Protein AF-A0A967M3W3-F1 (afdb_monomer)

Solvent-accessible surface area (backbone atoms only — not comparable to full-atom values): 4622 Å² total; per-residue (Å²): 135,69,79,62,48,76,47,86,45,72,60,53,83,47,87,92,73,57,58,45,50,92,75,44,92,22,59,60,96,86,38,82,38,81,52,56,70,92,72,47,52,49,20,68,48,42,36,29,44,46,73,83,78,90,51,70,44,82,39,25,70,86,68,50,59,58,74,6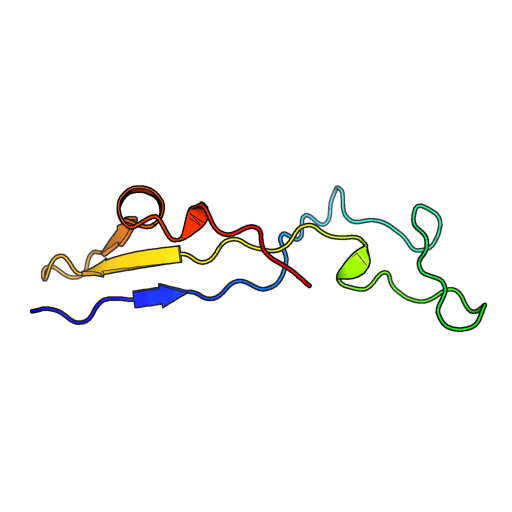2,80,59,81,130

Secondary structure (DSSP, 8-state):
-PPPEEE---EE--TTTPPPTTTS--EETTEE----GGGSEEPPPEEEEE-SSS-EEE-TTTTTGGGS----

Radius of gyration: 17.1 Å; Cα contacts (8 Å, |Δi|>4): 113; chains: 1; bounding box: 41×19×49 Å

Mean predicted aligned error: 6.45 Å

Foldseek 3Di:
DDDKDKAAFAFDDDPVPQDALVRDPCADPNDRDGDDRVRTAGDQIWIWDDPVPPDTDTCCVVVVSRVDRDDD

Sequence (72 aa):
GHLDLFVANYIDLDLATAPLPESGPCLYKGILVACGPPGLLGGKNLLYRNNGDGTFTDVSEAAGITETRGTY

pLDDT: mean 83.79, std 12.39, range [54.06, 98.5]

Structure (mmCIF, N/CA/C/O backbone):
data_AF-A0A967M3W3-F1
#
_entry.id   AF-A0A967M3W3-F1
#
loop_
_atom_site.group_PDB
_atom_site.id
_atom_site.type_symbol
_atom_site.label_atom_id
_atom_site.label_alt_id
_atom_site.label_comp_id
_atom_site.label_asym_id
_atom_site.label_entity_id
_atom_site.label_seq_id
_atom_site.pdbx_PDB_ins_code
_atom_site.Cartn_x
_atom_site.Cartn_y
_atom_site.Cartn_z
_atom_site.occupancy
_atom_site.B_iso_or_equiv
_atom_site.auth_seq_id
_atom_site.auth_comp_id
_atom_site.auth_asym_id
_atom_site.auth_atom_id
_atom_site.pdbx_PDB_model_num
ATOM 1 N N . GLY A 1 1 ? -21.642 4.510 12.243 1.00 81.44 1 GLY A N 1
ATOM 2 C CA . GLY A 1 1 ? -20.297 4.005 11.910 1.00 81.44 1 GLY A CA 1
ATOM 3 C C . GLY A 1 1 ? -19.325 5.162 11.911 1.00 81.44 1 GLY A C 1
ATOM 4 O O . GLY A 1 1 ? -19.776 6.295 11.774 1.00 81.44 1 GLY A O 1
ATOM 5 N N . HIS A 1 2 ? -18.036 4.888 12.099 1.00 93.69 2 HIS A N 1
ATOM 6 C CA . HIS A 1 2 ? -16.970 5.884 11.961 1.00 93.69 2 HIS A CA 1
ATOM 7 C C . HIS A 1 2 ? -16.509 5.969 10.499 1.00 93.69 2 HIS A C 1
ATOM 9 O O . HIS A 1 2 ? -16.788 5.068 9.711 1.00 93.69 2 HIS A O 1
ATOM 15 N N . LEU A 1 3 ? -15.856 7.073 10.131 1.00 95.88 3 LEU A N 1
ATOM 16 C CA . LEU A 1 3 ? -15.260 7.233 8.806 1.00 95.88 3 LEU A CA 1
ATOM 17 C C . LEU A 1 3 ? -13.934 6.468 8.753 1.00 95.88 3 LEU A C 1
ATOM 19 O O . LEU A 1 3 ? -13.015 6.821 9.493 1.00 95.88 3 LEU A O 1
ATOM 23 N N . ASP A 1 4 ? -13.847 5.472 7.877 1.00 97.50 4 ASP A N 1
ATOM 24 C CA . ASP A 1 4 ? -12.632 4.695 7.610 1.00 97.50 4 ASP A CA 1
ATOM 25 C C . ASP A 1 4 ? -11.708 5.408 6.602 1.00 97.50 4 ASP A C 1
ATOM 27 O O . ASP A 1 4 ? -12.132 6.314 5.879 1.00 97.50 4 ASP A O 1
ATOM 31 N N . LEU A 1 5 ? -10.437 4.995 6.546 1.00 97.44 5 LEU A N 1
ATOM 32 C CA . LEU A 1 5 ? -9.419 5.549 5.648 1.00 97.44 5 LEU A CA 1
ATOM 33 C C . LEU A 1 5 ? -8.959 4.489 4.640 1.00 97.44 5 LEU A C 1
ATOM 35 O O . LEU A 1 5 ? -8.491 3.420 5.022 1.00 97.44 5 LEU A O 1
ATOM 39 N N . PHE A 1 6 ? -9.028 4.818 3.352 1.00 96.69 6 PHE A N 1
ATOM 40 C CA . PHE A 1 6 ? -8.468 4.006 2.273 1.00 96.69 6 PHE A CA 1
ATOM 41 C C . PHE A 1 6 ? -7.273 4.725 1.644 1.00 96.69 6 PHE A C 1
ATOM 43 O O . PHE A 1 6 ? -7.388 5.887 1.252 1.00 96.69 6 PHE A O 1
ATOM 50 N N . VAL A 1 7 ? -6.139 4.036 1.533 1.00 95.31 7 VAL A N 1
ATOM 51 C CA . VAL A 1 7 ? -4.913 4.561 0.922 1.00 95.31 7 VAL A CA 1
ATOM 52 C C . VAL A 1 7 ? -4.627 3.779 -0.352 1.00 95.31 7 VAL A C 1
ATOM 54 O O . VAL A 1 7 ? -4.354 2.578 -0.311 1.00 95.31 7 VAL A O 1
ATOM 57 N N . ALA A 1 8 ? -4.698 4.476 -1.485 1.00 92.12 8 ALA A N 1
ATOM 58 C CA . ALA A 1 8 ? -4.387 3.916 -2.790 1.00 92.12 8 ALA A CA 1
ATOM 59 C C . ALA A 1 8 ? -2.897 4.100 -3.094 1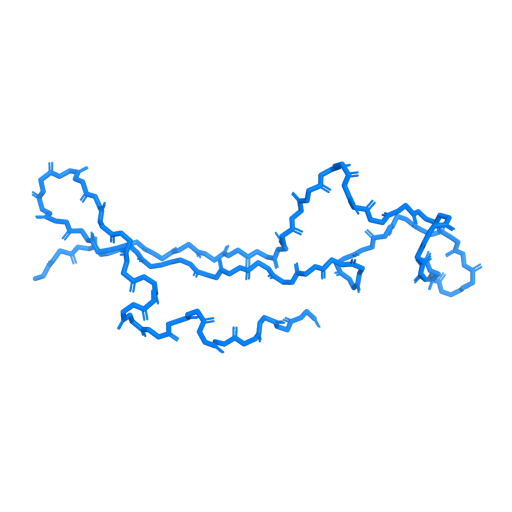.00 92.12 8 ALA A C 1
ATOM 61 O O . ALA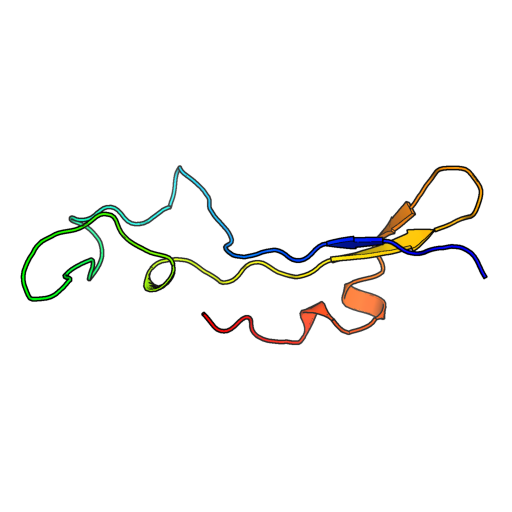 A 1 8 ? -2.433 5.231 -3.246 1.00 92.12 8 ALA A O 1
ATOM 62 N N . ASN A 1 9 ? -2.158 2.997 -3.189 1.00 89.94 9 ASN A N 1
ATOM 63 C CA . ASN A 1 9 ? -0.740 3.027 -3.536 1.00 89.94 9 ASN A CA 1
ATOM 64 C C . ASN A 1 9 ? -0.551 2.685 -5.010 1.00 89.94 9 ASN A C 1
ATOM 66 O O . ASN A 1 9 ? -1.264 1.853 -5.563 1.00 89.94 9 ASN A O 1
ATOM 70 N N . TYR A 1 10 ? 0.427 3.334 -5.639 1.00 85.69 10 TYR A N 1
ATOM 71 C CA . TYR A 1 10 ? 0.686 3.160 -7.064 1.00 85.69 10 TYR A CA 1
ATOM 72 C C . TYR A 1 10 ? 1.746 2.085 -7.334 1.00 85.69 10 TYR A C 1
ATOM 74 O O . TYR A 1 10 ? 1.455 1.049 -7.925 1.00 85.69 10 TYR A O 1
ATOM 82 N N . ILE A 1 11 ? 2.968 2.302 -6.853 1.00 85.94 11 ILE A N 1
ATOM 83 C CA . ILE A 1 11 ? 4.122 1.418 -7.051 1.00 85.94 11 ILE A CA 1
ATOM 84 C C . ILE A 1 11 ? 4.804 1.160 -5.713 1.00 85.94 11 ILE A C 1
ATOM 86 O O . ILE A 1 11 ? 4.824 2.038 -4.850 1.00 85.94 11 ILE A O 1
ATOM 90 N N . ASP A 1 12 ? 5.365 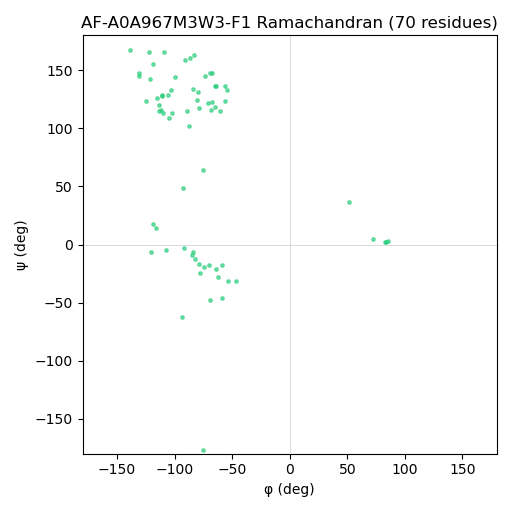-0.033 -5.560 1.00 83.31 12 ASP A N 1
ATOM 91 C CA . ASP A 1 12 ? 6.283 -0.353 -4.474 1.00 83.31 12 ASP A CA 1
ATOM 92 C C . ASP A 1 12 ? 7.703 0.029 -4.916 1.00 83.31 12 ASP A C 1
ATOM 94 O O . ASP A 1 12 ? 8.302 -0.626 -5.774 1.00 83.31 12 ASP A O 1
ATOM 98 N N . LEU A 1 13 ? 8.187 1.171 -4.418 1.00 84.44 13 LEU A N 1
ATOM 99 C CA . LEU A 1 13 ? 9.465 1.760 -4.809 1.00 84.44 13 LEU A CA 1
ATOM 100 C C . LEU A 1 13 ? 10.466 1.663 -3.659 1.00 84.44 13 LEU A C 1
ATOM 102 O O . LEU A 1 13 ? 10.364 2.390 -2.671 1.00 84.44 13 LEU A O 1
ATOM 106 N N . ASP A 1 14 ? 11.500 0.858 -3.866 1.00 85.19 14 ASP A N 1
ATOM 107 C CA . ASP A 1 14 ? 12.711 0.858 -3.055 1.00 85.19 14 ASP A CA 1
ATOM 108 C C . ASP A 1 14 ? 13.884 1.379 -3.893 1.00 85.19 14 ASP A C 1
ATOM 110 O O . ASP A 1 14 ? 14.289 0.769 -4.880 1.00 85.19 14 ASP A O 1
ATOM 114 N N . LEU A 1 15 ? 14.446 2.521 -3.495 1.00 83.25 15 LEU A N 1
ATOM 115 C CA . LEU A 1 15 ? 15.541 3.172 -4.218 1.00 83.25 15 LEU A CA 1
ATOM 116 C C . LEU A 1 15 ? 16.831 2.341 -4.242 1.00 83.25 15 LEU A C 1
ATOM 118 O O . LEU A 1 15 ? 17.673 2.574 -5.106 1.00 83.25 15 LEU A O 1
ATOM 122 N N . ALA A 1 16 ? 17.002 1.394 -3.315 1.00 84.88 16 ALA A N 1
ATOM 123 C CA . ALA A 1 16 ? 18.168 0.516 -3.291 1.00 84.88 16 ALA A CA 1
ATOM 124 C C . ALA A 1 16 ? 18.079 -0.620 -4.323 1.00 84.88 16 ALA A C 1
ATOM 126 O O . ALA A 1 16 ? 19.112 -1.145 -4.740 1.00 84.88 16 ALA A O 1
ATOM 127 N N . THR A 1 17 ? 16.866 -1.005 -4.730 1.00 80.25 17 THR A N 1
ATOM 128 C CA . THR A 1 17 ? 16.614 -2.152 -5.622 1.00 80.25 17 THR A CA 1
ATOM 129 C C . THR A 1 17 ? 15.902 -1.781 -6.922 1.00 80.25 17 THR A C 1
ATOM 131 O O . THR A 1 17 ? 15.782 -2.623 -7.813 1.00 80.25 17 THR A O 1
ATOM 134 N N . ALA A 1 18 ? 15.463 -0.528 -7.064 1.00 79.31 18 ALA A N 1
ATOM 135 C CA . ALA A 1 18 ? 14.799 -0.037 -8.261 1.00 79.31 18 ALA A CA 1
ATOM 136 C C . ALA A 1 18 ? 15.669 -0.259 -9.516 1.00 79.31 18 ALA A C 1
ATOM 138 O O . ALA A 1 18 ? 16.876 0.004 -9.492 1.00 79.31 18 ALA A O 1
ATOM 139 N N . PRO A 1 19 ? 15.075 -0.720 -10.632 1.00 73.81 19 PRO A N 1
ATOM 140 C CA . PRO A 1 19 ? 15.812 -0.938 -11.864 1.00 73.81 19 PRO A CA 1
ATOM 141 C C . PRO A 1 19 ? 16.358 0.384 -12.404 1.00 73.81 19 PRO A C 1
ATOM 143 O O . PRO A 1 19 ? 15.667 1.405 -12.457 1.00 73.81 19 PRO A O 1
ATOM 146 N N . LEU A 1 20 ? 17.609 0.332 -12.847 1.00 73.94 20 LEU A N 1
ATOM 147 C CA . LEU A 1 20 ? 18.270 1.409 -13.564 1.00 73.94 20 LEU A CA 1
ATOM 148 C C . LEU A 1 20 ? 18.047 1.222 -15.070 1.00 73.94 20 LEU A C 1
ATOM 150 O O . LEU A 1 20 ? 17.801 0.099 -15.521 1.00 73.94 20 LEU A O 1
ATOM 154 N N . PRO A 1 21 ? 18.181 2.288 -15.879 1.00 69.00 21 PRO A N 1
ATOM 155 C CA . PRO A 1 21 ? 18.044 2.192 -17.332 1.00 69.00 21 PRO A CA 1
ATOM 156 C C . PRO A 1 21 ? 18.945 1.123 -17.971 1.00 69.00 21 PRO A C 1
ATOM 158 O O . PRO A 1 21 ? 18.555 0.509 -18.959 1.00 69.00 21 PRO A O 1
ATOM 161 N N . GLU A 1 22 ? 20.124 0.872 -17.394 1.00 66.19 22 GLU A N 1
ATOM 162 C CA . GLU A 1 22 ? 21.052 -0.182 -17.822 1.0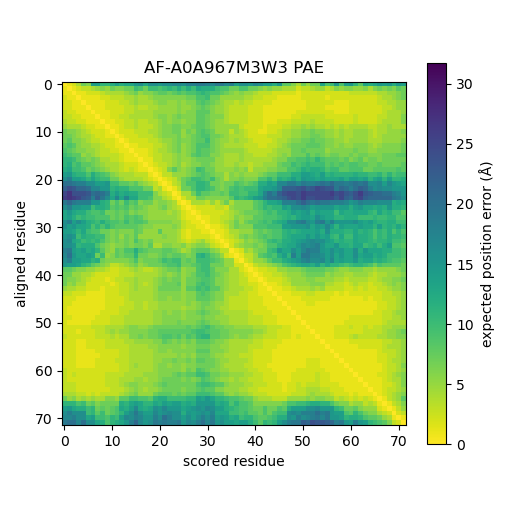0 66.19 22 GLU A CA 1
ATOM 163 C C . GLU A 1 22 ? 20.696 -1.607 -17.353 1.00 66.19 22 GLU A C 1
ATOM 165 O O . GLU A 1 22 ? 21.219 -2.566 -17.919 1.00 66.19 22 GLU A O 1
ATOM 170 N N . SER A 1 23 ? 19.828 -1.777 -16.347 1.00 66.56 23 SER A N 1
ATOM 171 C CA . SER A 1 23 ? 19.493 -3.088 -15.765 1.00 66.56 23 SER A CA 1
ATOM 172 C C . SER A 1 23 ? 18.092 -3.612 -16.110 1.00 66.56 23 SER A C 1
ATOM 174 O O . SER A 1 23 ? 17.783 -4.758 -15.781 1.00 66.56 23 SER A O 1
ATOM 176 N N . GLY A 1 24 ? 17.256 -2.831 -16.808 1.00 62.34 24 GLY A N 1
ATOM 177 C CA . GLY A 1 24 ? 15.898 -3.222 -17.216 1.00 62.34 24 GLY A CA 1
ATOM 178 C C . GLY A 1 24 ? 15.529 -2.800 -18.648 1.00 62.34 24 GLY A C 1
ATOM 179 O O . GLY A 1 24 ? 16.232 -1.996 -19.258 1.00 62.34 24 GLY A O 1
ATOM 180 N N . PRO A 1 25 ? 14.422 -3.313 -19.226 1.00 63.16 25 PRO A N 1
ATOM 181 C CA . PRO A 1 25 ? 13.950 -2.939 -20.562 1.00 63.16 25 PRO A CA 1
ATOM 182 C C . PRO A 1 25 ? 13.300 -1.545 -20.543 1.00 63.16 25 PRO A C 1
ATOM 184 O O . PRO A 1 25 ? 12.110 -1.381 -20.800 1.00 63.16 25 PRO A O 1
ATOM 187 N N . CYS A 1 26 ? 14.080 -0.512 -20.236 1.00 75.56 26 CYS A N 1
ATOM 188 C CA . CYS A 1 26 ? 13.628 0.876 -20.130 1.00 75.56 26 CYS A CA 1
ATOM 189 C C . CYS A 1 26 ? 13.807 1.589 -21.476 1.00 75.56 26 CYS A C 1
ATOM 191 O O . CYS A 1 26 ? 14.387 2.667 -21.583 1.00 75.56 26 CYS A O 1
ATOM 193 N N . LEU A 1 27 ? 13.331 0.920 -22.531 1.00 76.31 27 LEU A N 1
ATOM 194 C CA . LEU A 1 27 ? 13.417 1.346 -23.922 1.00 76.31 27 LEU A CA 1
ATOM 195 C C . LEU A 1 27 ? 12.055 1.850 -24.382 1.0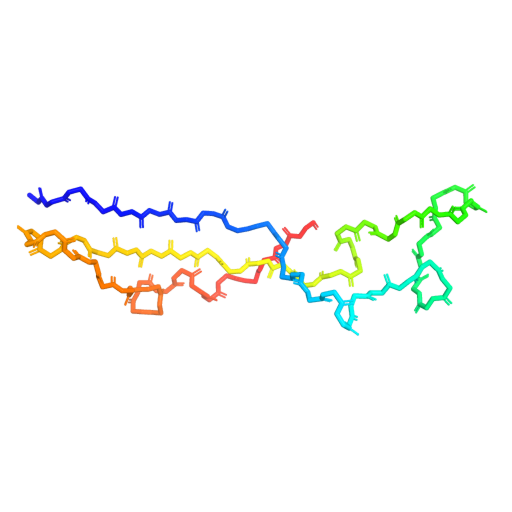0 76.31 27 LEU A C 1
ATOM 197 O O . LEU A 1 27 ? 11.135 1.071 -24.629 1.00 76.31 27 LEU A O 1
ATOM 201 N N . TYR A 1 28 ? 11.941 3.160 -24.574 1.00 74.31 28 TYR A N 1
ATOM 202 C CA . TYR A 1 28 ? 10.792 3.750 -25.246 1.00 74.31 28 TYR A CA 1
ATOM 203 C C . TYR A 1 28 ? 11.188 4.108 -26.675 1.00 74.31 28 TYR A C 1
ATOM 205 O O . TYR A 1 28 ? 12.036 4.969 -26.898 1.00 74.31 28 TYR A O 1
ATOM 213 N N . LYS A 1 29 ? 10.599 3.419 -27.662 1.00 82.50 29 LYS A N 1
ATOM 214 C CA . LYS A 1 29 ? 10.901 3.616 -29.095 1.00 82.50 29 LYS A CA 1
ATOM 215 C C . LYS A 1 29 ? 12.406 3.548 -29.431 1.00 82.50 29 LYS A C 1
ATOM 217 O O . LYS A 1 29 ? 12.881 4.285 -30.288 1.00 82.50 29 LYS A O 1
ATOM 222 N N . GLY A 1 30 ? 13.156 2.673 -28.758 1.00 78.06 30 GLY A N 1
ATOM 223 C CA . GLY A 1 30 ? 14.597 2.500 -28.991 1.00 78.06 30 GLY A CA 1
ATOM 224 C C . GLY A 1 30 ? 15.503 3.498 -28.258 1.00 78.06 30 GLY A C 1
ATOM 225 O O . GLY A 1 30 ? 16.717 3.422 -28.414 1.00 78.06 30 GLY A O 1
ATOM 226 N N . ILE A 1 31 ? 14.941 4.405 -27.453 1.00 79.69 31 ILE A N 1
ATOM 227 C CA . ILE A 1 31 ? 15.688 5.356 -26.620 1.00 79.69 31 ILE A CA 1
ATOM 228 C C . ILE A 1 31 ? 15.657 4.868 -25.170 1.00 79.69 31 ILE A C 1
ATOM 230 O O . ILE A 1 31 ? 14.589 4.507 -24.667 1.00 79.69 31 ILE A O 1
ATOM 234 N N . LEU A 1 32 ? 16.816 4.869 -24.504 1.00 77.50 32 LEU A N 1
ATOM 235 C CA . LEU A 1 32 ? 16.890 4.622 -23.064 1.00 77.50 32 LEU A CA 1
ATOM 236 C C . LEU A 1 32 ? 16.224 5.780 -22.318 1.00 77.50 32 LEU A C 1
ATOM 238 O O . LEU A 1 32 ? 16.606 6.939 -22.478 1.00 77.50 32 LEU A O 1
ATOM 242 N N . VAL A 1 33 ? 15.222 5.456 -21.512 1.00 76.12 33 VAL A N 1
ATOM 243 C CA . VAL A 1 33 ? 14.499 6.400 -20.657 1.00 76.12 33 VAL A CA 1
ATOM 244 C C . VAL A 1 33 ? 14.592 5.955 -19.201 1.00 76.12 33 VAL A C 1
ATOM 246 O O . VAL A 1 33 ? 14.968 4.818 -18.913 1.00 76.12 33 VAL A O 1
ATOM 249 N N . ALA A 1 34 ? 14.239 6.846 -18.271 1.00 73.44 34 ALA A N 1
ATOM 250 C CA . ALA A 1 34 ? 14.045 6.447 -16.882 1.00 73.44 34 ALA A CA 1
ATOM 251 C C . ALA A 1 34 ? 13.038 5.290 -16.824 1.00 73.44 34 ALA A C 1
ATOM 253 O O . ALA A 1 34 ? 11.992 5.337 -17.480 1.00 73.4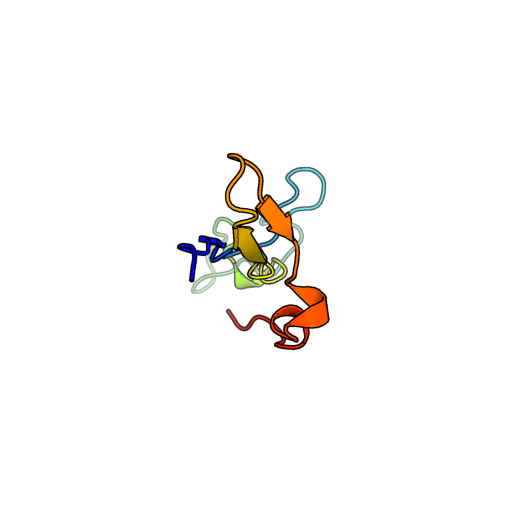4 34 ALA A O 1
ATOM 254 N N . CYS A 1 35 ? 13.368 4.249 -16.063 1.00 71.81 35 CYS A N 1
ATOM 255 C CA . CYS A 1 35 ? 12.492 3.103 -15.895 1.00 71.81 35 CYS A CA 1
ATOM 256 C C . CYS A 1 35 ? 11.171 3.562 -15.275 1.00 71.81 35 CYS A C 1
ATOM 258 O O . CYS A 1 35 ? 11.134 4.072 -14.157 1.00 71.81 35 CYS A O 1
ATOM 260 N N . GLY A 1 36 ? 10.093 3.432 -16.046 1.00 68.00 36 GLY A N 1
ATOM 261 C CA . GLY A 1 36 ? 8.748 3.689 -15.560 1.00 68.00 36 GLY A CA 1
ATOM 262 C C . GLY A 1 36 ? 8.234 2.556 -14.656 1.00 68.00 36 GLY A C 1
ATOM 263 O O . GLY A 1 36 ? 8.922 1.553 -14.452 1.00 68.00 36 GLY A O 1
ATOM 264 N N . PRO A 1 37 ? 6.972 2.659 -14.208 1.00 66.38 37 PRO A N 1
ATOM 265 C CA . PRO A 1 37 ? 6.271 1.631 -13.433 1.00 66.38 37 PRO A CA 1
ATOM 266 C C . PRO A 1 37 ? 6.378 0.188 -13.959 1.00 66.38 37 PRO A C 1
ATOM 268 O O . PRO A 1 37 ? 6.399 -0.708 -13.125 1.00 66.38 37 PRO A O 1
ATOM 271 N N . PRO A 1 38 ? 6.499 -0.085 -15.282 1.00 68.06 38 PRO A N 1
ATOM 272 C CA . PRO A 1 38 ? 6.615 -1.456 -15.785 1.00 68.06 38 PRO A CA 1
ATOM 273 C C . PRO A 1 38 ? 7.805 -2.265 -15.244 1.00 68.06 38 PRO A C 1
ATOM 275 O O . PRO A 1 38 ? 7.811 -3.485 -15.371 1.00 68.06 38 PRO A O 1
ATOM 278 N N . GLY A 1 39 ? 8.819 -1.606 -14.669 1.00 65.94 39 GLY A N 1
ATOM 279 C CA . GLY A 1 39 ? 9.948 -2.266 -14.003 1.00 65.94 39 GLY A CA 1
ATOM 280 C C . GLY A 1 39 ? 9.764 -2.492 -12.497 1.00 65.94 39 GLY A C 1
ATOM 281 O O . GLY A 1 39 ? 10.652 -3.054 -11.863 1.00 65.94 39 GLY A O 1
ATOM 282 N N . LEU A 1 40 ? 8.654 -2.040 -11.914 1.00 76.00 40 LEU A N 1
ATOM 283 C CA . LEU A 1 40 ? 8.404 -2.042 -10.474 1.00 76.00 40 LEU A CA 1
ATOM 284 C C . LEU A 1 40 ? 7.178 -2.891 -10.136 1.00 76.00 40 LEU A C 1
ATOM 286 O O . LEU A 1 40 ? 6.292 -3.111 -10.963 1.00 76.00 40 LEU A O 1
ATOM 290 N N . LEU A 1 41 ? 7.123 -3.387 -8.902 1.00 79.06 41 LEU A N 1
ATOM 291 C CA . LEU A 1 41 ? 5.930 -4.065 -8.410 1.00 79.06 41 LEU A CA 1
ATOM 292 C C . LEU A 1 41 ? 4.825 -3.034 -8.139 1.00 79.06 41 LEU A C 1
ATOM 294 O O . LEU A 1 41 ? 5.090 -1.911 -7.708 1.00 79.06 41 LEU A O 1
ATOM 298 N N . GLY A 1 42 ? 3.573 -3.419 -8.389 1.00 82.38 42 GLY A N 1
ATOM 299 C CA . GLY A 1 42 ? 2.421 -2.600 -8.014 1.00 82.38 42 GLY A CA 1
ATOM 300 C C . GLY A 1 42 ? 2.312 -2.474 -6.494 1.00 82.38 42 GLY A C 1
ATOM 301 O O . GLY A 1 42 ? 2.466 -3.464 -5.775 1.00 82.38 42 GLY A O 1
ATOM 302 N N . GLY A 1 43 ? 2.029 -1.265 -6.010 1.00 86.12 43 GLY A N 1
ATOM 303 C CA . GLY A 1 43 ? 1.799 -1.024 -4.587 1.00 86.12 43 GLY A CA 1
ATOM 304 C C . GLY A 1 43 ? 0.503 -1.686 -4.106 1.00 86.12 43 GLY A C 1
ATOM 305 O O . GLY A 1 43 ? -0.471 -1.794 -4.852 1.00 86.12 43 GLY A O 1
ATOM 306 N N . LYS A 1 44 ? 0.466 -2.127 -2.843 1.00 88.38 44 LYS A N 1
ATOM 307 C CA . LYS A 1 44 ? -0.762 -2.653 -2.226 1.00 88.38 44 LYS A CA 1
ATOM 308 C C . LYS A 1 44 ? -1.618 -1.514 -1.688 1.00 88.38 44 LYS A C 1
ATOM 310 O O . LYS A 1 44 ? -1.116 -0.649 -0.973 1.00 88.38 44 LYS A O 1
ATOM 315 N N . ASN A 1 45 ? -2.914 -1.549 -1.972 1.00 91.44 45 ASN A N 1
ATOM 316 C CA . ASN A 1 45 ? -3.867 -0.664 -1.309 1.00 91.44 45 ASN A CA 1
ATOM 317 C C . ASN A 1 45 ? -4.018 -1.051 0.164 1.00 91.44 45 ASN A C 1
ATOM 319 O O . ASN A 1 45 ? -3.935 -2.233 0.505 1.00 91.44 45 ASN A O 1
ATOM 323 N N . LEU A 1 46 ? -4.269 -0.055 1.010 1.00 94.56 46 LEU A N 1
ATOM 324 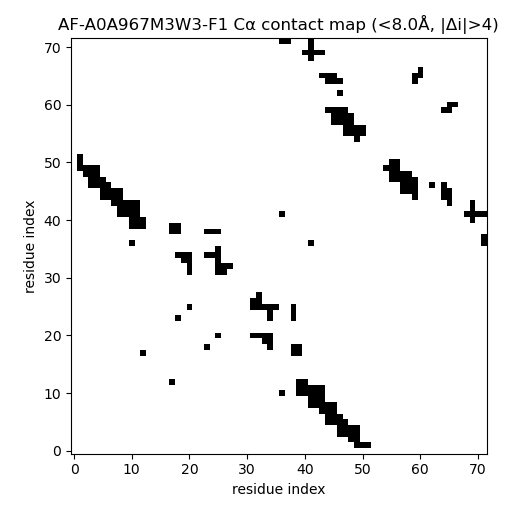C CA . LEU A 1 46 ? -4.449 -0.239 2.447 1.00 94.56 46 LEU A CA 1
ATOM 325 C C .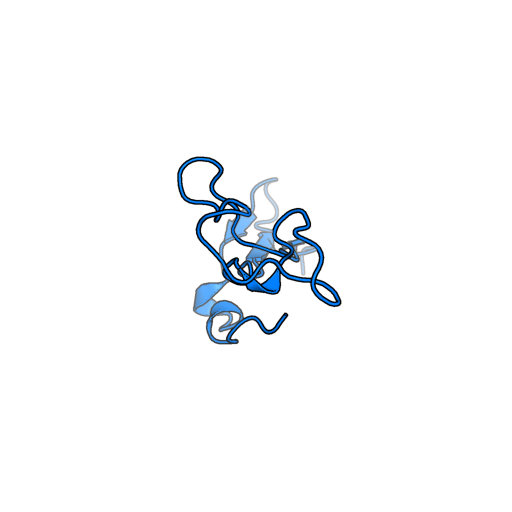 LEU A 1 46 ? -5.817 0.279 2.883 1.00 94.56 46 LEU A C 1
ATOM 327 O O . LEU A 1 46 ? -6.292 1.309 2.398 1.00 94.56 46 LEU A O 1
ATOM 331 N N . LEU A 1 47 ? -6.436 -0.431 3.819 1.00 97.50 47 LEU A N 1
ATOM 332 C CA . LEU A 1 47 ? -7.692 -0.050 4.445 1.00 97.50 47 LEU A CA 1
ATOM 333 C C . LEU A 1 47 ? -7.508 -0.020 5.954 1.00 97.50 47 LEU A C 1
ATOM 335 O O . LEU A 1 47 ? -7.164 -1.019 6.583 1.00 97.50 47 LEU A O 1
ATOM 339 N N . TYR A 1 48 ? -7.810 1.134 6.523 1.00 98.31 48 TYR A N 1
ATOM 340 C CA . TYR A 1 48 ? -7.715 1.409 7.938 1.00 98.31 48 TYR A CA 1
ATOM 341 C C . TYR A 1 48 ? -9.108 1.637 8.517 1.00 98.31 48 TYR A C 1
ATOM 343 O O . TYR A 1 48 ? -9.810 2.574 8.125 1.00 98.31 48 TYR A O 1
ATOM 351 N N . ARG A 1 49 ? -9.494 0.802 9.483 1.00 98.44 49 ARG A N 1
ATOM 352 C CA . ARG A 1 49 ? -10.720 0.987 10.259 1.00 98.44 49 ARG A CA 1
ATOM 353 C C . ARG A 1 49 ? -10.499 2.033 11.339 1.00 98.44 49 ARG A C 1
ATOM 355 O O . ARG A 1 49 ? -9.528 1.950 12.088 1.00 98.44 49 ARG A O 1
ATOM 362 N N . ASN A 1 50 ? -11.416 2.986 11.438 1.00 98.31 50 ASN A N 1
ATOM 363 C CA . ASN A 1 50 ? -11.402 3.992 12.491 1.00 98.31 50 ASN A CA 1
ATOM 364 C C . ASN A 1 50 ? -11.983 3.427 13.794 1.00 98.31 50 ASN A C 1
ATOM 366 O O . ASN A 1 50 ? -13.124 2.957 13.823 1.00 98.31 50 ASN A O 1
ATOM 370 N N . ASN A 1 51 ? -11.202 3.510 14.872 1.00 97.88 51 ASN A N 1
ATOM 371 C CA . ASN A 1 51 ? -11.563 2.973 16.186 1.00 97.88 51 ASN A CA 1
ATOM 372 C C . ASN A 1 51 ? -12.420 3.936 17.028 1.00 97.88 51 ASN A C 1
ATOM 374 O O . ASN A 1 51 ? -12.947 3.543 18.066 1.00 97.88 51 ASN A O 1
ATOM 378 N N . GLY A 1 52 ? -12.585 5.189 16.590 1.00 97.62 52 GLY A N 1
ATOM 379 C CA . GLY A 1 52 ? -13.364 6.215 17.291 1.00 97.62 52 GLY A CA 1
ATOM 380 C C . GLY A 1 52 ? -12.614 6.939 18.416 1.00 97.62 52 GLY A C 1
ATOM 381 O O . GLY A 1 52 ? -13.189 7.817 19.053 1.00 97.62 52 GLY A O 1
ATOM 382 N N . ASP A 1 53 ? -11.338 6.618 18.636 1.00 97.62 53 ASP A N 1
ATOM 383 C CA . ASP A 1 53 ? -10.479 7.163 19.698 1.00 97.62 53 ASP A CA 1
ATOM 384 C C . ASP A 1 53 ? -9.275 7.961 19.158 1.00 97.62 53 ASP A C 1
ATOM 386 O O . ASP A 1 53 ? -8.329 8.262 19.883 1.00 97.62 53 ASP A O 1
ATOM 390 N N . GLY A 1 54 ? -9.313 8.315 17.870 1.00 96.75 54 GLY A N 1
ATOM 391 C CA . GLY A 1 54 ? -8.211 8.984 17.176 1.00 96.75 54 GLY A CA 1
ATOM 392 C C . GLY A 1 54 ? -7.154 8.027 16.620 1.00 96.75 54 GLY A C 1
ATOM 393 O O . GLY A 1 54 ? -6.180 8.494 16.032 1.00 96.75 54 GLY A O 1
ATOM 394 N N . THR A 1 55 ? -7.344 6.712 16.759 1.00 97.81 55 THR A N 1
ATOM 395 C CA . THR A 1 55 ? -6.475 5.689 16.168 1.00 97.81 55 THR A CA 1
ATOM 396 C C . THR A 1 55 ? -7.150 4.937 15.022 1.00 97.81 55 THR A C 1
ATOM 398 O O . THR A 1 55 ? -8.369 4.985 14.824 1.00 97.81 55 THR A O 1
ATOM 401 N N . PHE A 1 56 ? -6.323 4.222 14.260 1.00 98.50 56 PHE A N 1
ATOM 402 C CA . PHE A 1 56 ? -6.741 3.392 13.143 1.00 98.50 56 PHE A CA 1
ATOM 403 C C . PHE A 1 56 ? -6.114 2.003 13.240 1.00 98.50 56 PHE A C 1
ATOM 405 O O . PHE A 1 56 ? -4.957 1.861 13.637 1.00 98.50 56 PHE A O 1
ATOM 412 N N . THR A 1 57 ? -6.862 0.986 12.821 1.00 98.31 57 THR A N 1
ATOM 413 C CA . THR A 1 57 ? -6.379 -0.394 12.702 1.00 98.31 57 THR A CA 1
ATOM 414 C C . THR A 1 57 ? -6.302 -0.785 11.236 1.00 98.31 57 THR A C 1
ATOM 416 O O . THR A 1 57 ? -7.287 -0.649 10.512 1.00 98.31 57 THR A O 1
ATOM 419 N N . ASP A 1 58 ? -5.145 -1.283 10.800 1.00 98.12 58 ASP A N 1
ATOM 420 C CA . ASP A 1 58 ? -5.001 -1.885 9.474 1.00 98.12 58 ASP A CA 1
ATOM 421 C C . ASP A 1 58 ? -5.861 -3.154 9.398 1.00 98.12 58 ASP A C 1
ATOM 423 O O . ASP A 1 58 ? -5.681 -4.094 10.174 1.00 98.12 58 ASP A O 1
ATOM 427 N N . VAL A 1 59 ? -6.831 -3.154 8.488 1.00 98.00 59 VAL A N 1
ATOM 428 C CA . VAL A 1 59 ? -7.733 -4.281 8.230 1.00 98.00 59 VAL A CA 1
ATOM 429 C C . VAL A 1 59 ? -7.594 -4.791 6.796 1.00 98.00 59 VAL A C 1
ATOM 431 O O . VAL A 1 59 ? -8.476 -5.496 6.315 1.00 98.00 59 VAL A O 1
ATOM 434 N N . SER A 1 60 ? -6.505 -4.452 6.101 1.00 96.62 60 SER A N 1
ATOM 435 C CA . SER A 1 60 ? -6.334 -4.709 4.666 1.00 96.62 60 SER A CA 1
ATOM 436 C C . SER A 1 60 ? -6.426 -6.198 4.318 1.00 96.62 60 SER A C 1
ATOM 438 O O . SER A 1 60 ? -7.141 -6.572 3.388 1.00 96.62 60 SER A O 1
ATOM 440 N N . GLU A 1 61 ? -5.754 -7.059 5.089 1.00 96.38 61 GLU A N 1
ATOM 441 C CA . GLU A 1 61 ? -5.815 -8.515 4.900 1.00 96.38 61 GLU A CA 1
ATOM 442 C C . GLU A 1 61 ? -7.188 -9.081 5.267 1.00 96.38 61 GLU A C 1
ATOM 444 O O . GLU A 1 61 ? -7.786 -9.811 4.484 1.00 96.38 61 GLU A O 1
ATOM 449 N N . ALA A 1 62 ? -7.732 -8.693 6.424 1.00 97.06 62 ALA A N 1
ATOM 450 C CA . ALA A 1 62 ? -9.039 -9.162 6.884 1.00 97.06 62 ALA A CA 1
ATOM 451 C C . ALA A 1 62 ? -10.188 -8.743 5.947 1.00 97.06 62 ALA A C 1
ATOM 453 O O . ALA A 1 62 ? -11.206 -9.427 5.868 1.00 97.06 62 ALA A O 1
ATOM 454 N N . ALA A 1 63 ? -10.031 -7.620 5.243 1.00 95.62 63 ALA A N 1
ATOM 455 C CA . ALA A 1 63 ? -10.967 -7.132 4.238 1.00 95.62 63 ALA A CA 1
ATOM 456 C C . ALA A 1 63 ? -10.758 -7.761 2.847 1.00 95.62 63 ALA A C 1
ATOM 458 O O . ALA A 1 63 ? -11.548 -7.488 1.945 1.00 95.62 63 ALA A O 1
ATOM 459 N N . GLY A 1 64 ? -9.702 -8.559 2.648 1.00 94.56 64 GLY A N 1
ATOM 460 C CA . GLY A 1 64 ? -9.380 -9.214 1.376 1.00 94.56 64 GLY A CA 1
ATOM 461 C C . GLY A 1 64 ? -8.859 -8.275 0.282 1.00 94.56 64 GLY A C 1
ATOM 462 O O . GLY A 1 64 ? -8.621 -8.707 -0.845 1.00 94.56 64 GLY A O 1
ATOM 463 N N . ILE A 1 65 ? -8.641 -6.988 0.573 1.00 91.69 65 ILE A N 1
ATOM 464 C CA . ILE A 1 65 ? -8.237 -6.012 -0.455 1.00 91.69 65 ILE A CA 1
ATOM 465 C C . ILE A 1 65 ? -6.803 -6.237 -0.958 1.00 91.69 65 ILE A C 1
ATOM 467 O O . ILE A 1 65 ? -6.439 -5.752 -2.028 1.00 91.69 65 ILE A O 1
ATOM 471 N N . THR A 1 66 ? -5.995 -6.993 -0.208 1.00 90.75 66 THR A N 1
ATOM 472 C CA . THR A 1 66 ? -4.613 -7.344 -0.562 1.00 90.75 66 THR A CA 1
ATOM 473 C C . THR A 1 66 ? -4.513 -8.530 -1.521 1.00 90.75 66 THR A C 1
ATOM 475 O O . THR A 1 66 ? -3.440 -8.759 -2.078 1.00 90.75 66 THR A O 1
ATOM 478 N N . GLU A 1 67 ? -5.602 -9.277 -1.742 1.00 86.06 67 GLU A N 1
ATOM 479 C CA . GLU A 1 67 ? -5.615 -10.443 -2.639 1.00 86.06 67 GLU A CA 1
ATOM 480 C C . GLU A 1 67 ? -5.587 -10.047 -4.120 1.00 86.06 67 GLU A C 1
ATOM 482 O O . GLU A 1 67 ? -5.224 -10.844 -4.990 1.00 86.06 67 GLU A O 1
ATOM 487 N N . THR A 1 68 ? -5.942 -8.797 -4.424 1.00 74.31 68 THR A N 1
ATOM 488 C CA . THR A 1 68 ? -5.878 -8.285 -5.791 1.00 74.31 68 THR A CA 1
ATOM 489 C C . THR A 1 68 ? -4.419 -8.108 -6.197 1.00 74.31 68 THR A C 1
ATOM 491 O O . THR A 1 68 ? -3.668 -7.355 -5.577 1.00 74.31 68 THR A O 1
ATOM 494 N N . ARG A 1 69 ? -4.009 -8.773 -7.281 1.00 68.31 69 ARG A N 1
ATOM 495 C CA . ARG A 1 69 ? -2.719 -8.492 -7.920 1.00 68.31 69 ARG A CA 1
ATOM 496 C C . ARG A 1 69 ? -2.791 -7.109 -8.557 1.00 68.31 69 ARG A C 1
ATOM 498 O O . ARG A 1 69 ? -3.579 -6.909 -9.476 1.00 68.31 69 ARG A O 1
ATOM 505 N N . GLY A 1 70 ? -1.982 -6.173 -8.062 1.00 61.28 70 GLY A N 1
ATOM 506 C CA . GLY A 1 70 ? -1.850 -4.849 -8.662 1.00 61.28 70 GLY A CA 1
ATOM 507 C C . GLY A 1 70 ? -1.435 -4.973 -10.127 1.00 61.28 70 GLY A C 1
ATOM 508 O O . GLY A 1 70 ? -0.436 -5.622 -10.436 1.00 61.28 70 GLY A O 1
ATOM 509 N N . THR A 1 71 ? -2.225 -4.388 -11.020 1.00 54.06 71 THR A N 1
ATOM 510 C CA . THR A 1 71 ? -1.908 -4.271 -12.445 1.00 54.06 71 THR A CA 1
ATOM 511 C C . THR A 1 71 ? -1.516 -2.830 -12.734 1.00 54.06 71 THR A C 1
ATOM 513 O O . THR A 1 71 ? -2.267 -1.921 -12.373 1.00 54.06 71 THR A O 1
ATOM 516 N N . TYR A 1 72 ? -0.365 -2.635 -13.375 1.00 54.44 72 TYR A N 1
ATOM 517 C CA . TYR A 1 72 ? 0.045 -1.369 -13.984 1.00 54.44 72 TYR A CA 1
ATOM 518 C C . TYR A 1 72 ? -0.198 -1.392 -15.494 1.00 54.44 72 TYR A C 1
ATOM 520 O O . TYR A 1 72 ? -0.123 -2.492 -16.090 1.00 54.44 72 TYR A O 1
#